Protein AF-A0A0S8BZV4-F1 (afdb_monomer_lite)

Secondary structure (DSSP, 8-state):
----------------------------------HHHHHHHIIIIIIS-TTTTSTT-TT--HHHHHHHHHHHHHHHHHH-HHHHHHHHHHHHHHTT--HHHHHHHHHTTTTT--TTHHHHHHHHHHHT--

Structure (mmCIF, N/CA/C/O backbone):
data_AF-A0A0S8BZV4-F1
#
_entry.id   AF-A0A0S8BZV4-F1
#
loop_
_atom_site.group_PDB
_atom_site.id
_atom_site.type_symbol
_atom_site.label_atom_id
_atom_site.label_alt_id
_atom_site.label_comp_id
_atom_site.label_asym_id
_atom_site.label_entity_id
_atom_site.label_seq_id
_atom_site.pdbx_PDB_ins_code
_atom_site.Cartn_x
_atom_site.Cartn_y
_atom_site.Cartn_z
_atom_site.occupancy
_atom_site.B_iso_or_equiv
_atom_site.auth_seq_id
_atom_site.auth_comp_id
_atom_site.auth_asym_id
_atom_site.auth_atom_id
_atom_site.pdbx_PDB_model_num
ATOM 1 N N . MET A 1 1 ? -2.298 46.739 -24.875 1.00 38.22 1 MET A N 1
ATOM 2 C CA . MET A 1 1 ? -1.662 47.584 -23.839 1.00 38.22 1 MET A CA 1
ATOM 3 C C . MET A 1 1 ? -1.488 46.748 -22.584 1.00 38.22 1 MET A C 1
ATOM 5 O O . MET A 1 1 ? -2.450 46.534 -21.862 1.00 38.22 1 MET A O 1
ATOM 9 N N . GLY A 1 2 ? -0.290 46.193 -22.389 1.00 43.25 2 GLY A N 1
ATOM 10 C CA . GLY A 1 2 ? 0.065 45.457 -21.177 1.00 43.25 2 GLY A CA 1
ATOM 11 C C . GLY A 1 2 ? 0.413 46.429 -20.054 1.00 43.25 2 GLY A C 1
ATOM 12 O O . GLY A 1 2 ? 1.126 47.404 -20.283 1.00 43.25 2 GLY A O 1
ATOM 13 N N . MET A 1 3 ? -0.096 46.176 -18.851 1.00 45.50 3 MET A N 1
ATOM 14 C CA . MET A 1 3 ? 0.187 46.992 -17.675 1.00 45.50 3 MET A CA 1
ATOM 15 C C . MET A 1 3 ? 0.946 46.141 -16.657 1.00 45.50 3 MET A C 1
ATOM 17 O O . MET A 1 3 ? 0.367 45.384 -15.888 1.00 45.50 3 MET A O 1
ATOM 21 N N . ARG A 1 4 ? 2.277 46.268 -16.680 1.00 46.56 4 ARG A N 1
ATOM 22 C CA . ARG A 1 4 ? 3.142 45.911 -15.553 1.00 46.56 4 ARG A CA 1
ATOM 23 C C . ARG A 1 4 ? 2.945 46.976 -14.471 1.00 46.56 4 ARG A C 1
ATOM 25 O O . ARG A 1 4 ? 3.145 48.155 -14.758 1.00 46.56 4 ARG A O 1
ATOM 32 N N . LYS A 1 5 ? 2.606 46.589 -13.240 1.00 47.25 5 LYS A N 1
ATOM 33 C CA . LYS A 1 5 ? 2.790 47.447 -12.060 1.00 47.25 5 LYS A CA 1
ATOM 34 C C . LYS A 1 5 ? 3.431 46.661 -10.924 1.00 47.25 5 LYS A C 1
ATOM 36 O O . LYS A 1 5 ? 3.004 45.569 -10.574 1.00 47.25 5 LYS A O 1
ATOM 41 N N . LEU A 1 6 ? 4.504 47.266 -10.433 1.00 45.78 6 LEU A N 1
ATOM 42 C CA . LEU A 1 6 ? 5.426 46.813 -9.411 1.00 45.78 6 LEU A CA 1
ATOM 43 C C . LEU A 1 6 ? 4.802 46.780 -8.008 1.00 45.78 6 LEU A C 1
ATOM 45 O O . LEU A 1 6 ? 4.040 47.673 -7.647 1.00 45.78 6 LEU A O 1
ATOM 49 N N . ILE A 1 7 ? 5.227 45.770 -7.243 1.00 53.78 7 ILE A N 1
ATOM 50 C CA . ILE A 1 7 ? 5.730 45.805 -5.857 1.00 53.78 7 ILE A CA 1
ATOM 51 C C . ILE A 1 7 ? 5.100 46.852 -4.922 1.00 53.78 7 ILE A C 1
ATOM 53 O O . ILE A 1 7 ? 5.382 48.047 -5.019 1.00 53.78 7 ILE A O 1
ATOM 57 N N . ARG A 1 8 ? 4.422 46.368 -3.874 1.00 45.69 8 ARG A N 1
ATOM 58 C CA . ARG A 1 8 ? 4.443 47.015 -2.556 1.00 45.69 8 ARG A CA 1
ATOM 59 C C . ARG A 1 8 ? 4.722 45.989 -1.464 1.00 45.69 8 ARG A C 1
ATOM 61 O O . ARG A 1 8 ? 3.914 45.111 -1.194 1.00 45.69 8 ARG A O 1
ATOM 68 N N . MET A 1 9 ? 5.899 46.158 -0.869 1.00 44.69 9 MET A N 1
ATOM 69 C CA . MET A 1 9 ? 6.295 45.641 0.431 1.00 44.69 9 MET A CA 1
ATOM 70 C C . MET A 1 9 ? 5.223 45.930 1.485 1.00 44.69 9 MET A C 1
ATOM 72 O O . MET A 1 9 ? 4.764 47.067 1.601 1.00 44.69 9 MET A O 1
ATOM 76 N N . VAL A 1 10 ? 4.930 44.932 2.314 1.00 46.19 10 VAL A N 1
ATOM 77 C CA . VAL A 1 10 ? 4.485 45.147 3.692 1.00 46.19 10 VAL A CA 1
ATOM 78 C C . VAL A 1 10 ? 5.456 44.372 4.574 1.00 46.19 10 VAL A C 1
ATOM 80 O O . VAL A 1 10 ? 5.265 43.202 4.880 1.00 46.19 10 VAL A O 1
ATOM 83 N N . ALA A 1 11 ? 6.566 45.027 4.896 1.00 51.19 11 ALA A N 1
ATOM 84 C CA . ALA A 1 11 ? 7.279 44.773 6.139 1.00 51.19 11 ALA A CA 1
ATOM 85 C C . ALA A 1 11 ? 6.589 45.592 7.237 1.00 51.19 11 ALA A C 1
ATOM 87 O O . ALA A 1 11 ? 6.065 46.655 6.898 1.00 51.19 11 ALA A O 1
ATOM 88 N N . LEU A 1 12 ? 6.661 45.111 8.492 1.00 39.88 12 LEU A N 1
ATOM 89 C CA . LEU A 1 12 ? 6.156 45.650 9.780 1.00 39.88 12 LEU A CA 1
ATOM 90 C C . LEU A 1 12 ? 5.171 44.626 10.392 1.00 39.88 12 LEU A C 1
ATOM 92 O O . LEU A 1 12 ? 4.181 44.298 9.759 1.00 39.88 12 LEU A O 1
ATOM 96 N N . VAL A 1 13 ? 5.336 44.048 11.585 1.00 44.00 13 VAL A N 1
ATOM 97 C CA . VAL A 1 13 ? 6.117 44.389 12.785 1.00 44.00 13 VAL A CA 1
ATOM 98 C C . VAL A 1 13 ? 6.265 43.101 13.610 1.00 44.00 13 VAL A C 1
ATOM 100 O O . VAL A 1 13 ? 5.272 42.416 13.836 1.00 44.00 13 VAL A O 1
ATOM 103 N N . ALA A 1 14 ? 7.462 42.799 14.111 1.00 48.19 14 ALA A N 1
ATOM 104 C CA . ALA A 1 14 ? 7.617 41.917 15.269 1.00 48.19 14 ALA A CA 1
ATOM 105 C C . ALA A 1 14 ? 7.481 42.746 16.556 1.00 48.19 14 ALA A C 1
ATOM 107 O O . ALA A 1 14 ? 8.033 43.849 16.619 1.00 48.19 14 ALA A O 1
ATOM 108 N N . PRO A 1 15 ? 6.840 42.207 17.604 1.00 49.66 15 PRO A N 1
ATOM 109 C CA . PRO A 1 15 ? 7.459 42.333 18.916 1.00 49.66 15 PRO A CA 1
ATOM 110 C C . PRO A 1 15 ? 7.483 41.015 19.703 1.00 49.66 15 PRO A C 1
ATOM 112 O O . PRO A 1 15 ? 6.538 40.233 19.734 1.00 4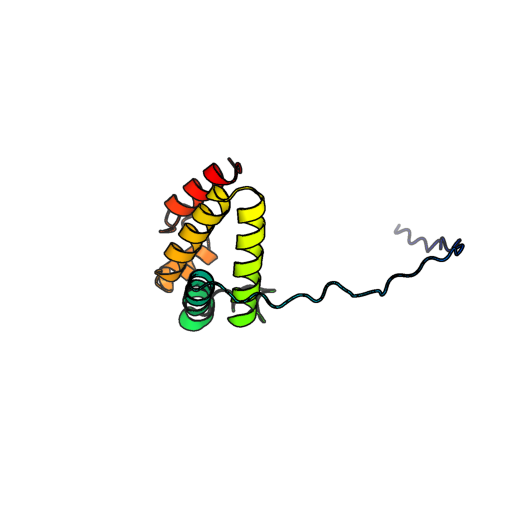9.66 15 PRO A O 1
ATOM 115 N N . MET A 1 16 ? 8.635 40.832 20.337 1.00 58.72 16 MET A N 1
ATOM 116 C CA . MET A 1 16 ? 9.061 39.800 21.281 1.00 58.72 16 MET A CA 1
ATOM 117 C C . MET A 1 16 ? 8.106 39.651 22.477 1.00 58.72 16 MET A C 1
ATOM 119 O O . MET A 1 16 ? 7.704 40.693 22.977 1.00 58.72 16 MET A O 1
ATOM 123 N N . VAL A 1 17 ? 7.896 38.429 23.009 1.00 46.19 17 VAL A N 1
ATOM 124 C CA . VAL A 1 17 ? 8.092 38.069 24.444 1.00 46.19 17 VAL A CA 1
ATOM 125 C C . VAL A 1 17 ? 8.238 36.536 24.628 1.00 46.19 17 VAL A C 1
ATOM 127 O O . VAL A 1 17 ? 7.299 35.779 24.426 1.00 46.19 17 VAL A O 1
ATOM 130 N N . VAL A 1 18 ? 9.446 36.122 25.027 1.00 55.53 18 VAL A N 1
ATOM 131 C CA . VAL A 1 18 ? 9.849 35.103 26.028 1.00 55.53 18 VAL A CA 1
ATOM 132 C C . VAL A 1 18 ? 8.819 34.051 26.505 1.00 55.53 18 VAL A C 1
ATOM 134 O O . VAL A 1 18 ? 7.964 34.369 27.322 1.00 55.53 18 VAL A O 1
ATOM 137 N N . TRP A 1 19 ? 9.059 32.769 26.187 1.00 40.81 19 TRP A N 1
ATOM 138 C CA . TRP A 1 19 ? 9.152 31.673 27.173 1.00 40.81 19 TRP A CA 1
ATOM 139 C C . TRP A 1 19 ? 9.800 30.435 26.538 1.00 40.81 19 TRP A C 1
ATOM 141 O O . TRP A 1 19 ? 9.555 30.124 25.378 1.00 40.81 19 TRP A O 1
ATOM 151 N N . GLY A 1 20 ? 10.693 29.780 27.278 1.00 49.66 20 GLY A N 1
ATOM 152 C CA . GLY A 1 20 ? 11.448 28.636 26.786 1.00 49.66 20 GLY A CA 1
ATOM 153 C C . GLY A 1 20 ? 10.601 27.378 26.616 1.00 49.66 20 GLY A C 1
ATOM 154 O O . GLY A 1 20 ? 9.721 27.103 27.421 1.00 49.66 20 GLY A O 1
ATOM 155 N N . CYS A 1 21 ? 10.942 26.604 25.598 1.00 47.69 21 CYS A N 1
ATOM 156 C CA . CYS A 1 21 ? 11.134 25.155 25.599 1.00 47.69 21 CYS A CA 1
ATOM 157 C C . CYS A 1 21 ? 11.938 24.860 24.329 1.00 47.69 21 CYS A C 1
ATOM 159 O O . CYS A 1 21 ? 11.785 25.570 23.339 1.00 47.69 21 CYS A O 1
ATOM 161 N N . GLY A 1 22 ? 12.868 23.907 24.397 1.00 44.66 22 GLY A N 1
ATOM 162 C CA . GLY A 1 22 ? 13.730 23.563 23.272 1.00 44.66 22 GLY A CA 1
ATOM 163 C C . GLY A 1 22 ? 12.905 23.320 22.016 1.00 44.66 22 GLY A C 1
ATOM 164 O O . GLY A 1 22 ? 11.928 22.575 22.056 1.00 44.66 22 GLY A O 1
ATOM 165 N N . ASP A 1 23 ? 13.306 23.962 20.922 1.00 42.75 23 ASP A N 1
ATOM 166 C CA . ASP A 1 23 ? 12.821 23.664 19.580 1.00 42.75 23 ASP A CA 1
ATOM 167 C C . ASP A 1 23 ? 13.447 22.322 19.170 1.00 42.75 23 ASP A C 1
ATOM 169 O O . ASP A 1 23 ? 14.384 22.228 18.381 1.00 42.75 23 ASP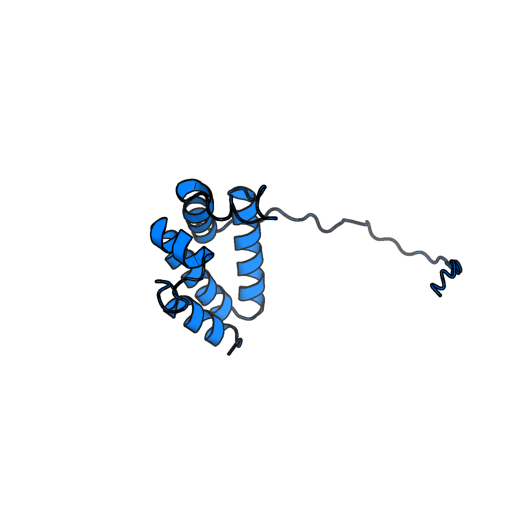 A O 1
ATOM 173 N N . SER A 1 24 ? 12.993 21.259 19.833 1.00 49.09 24 SER A N 1
ATOM 174 C CA . SER A 1 24 ? 12.995 19.946 19.229 1.00 49.09 24 SER A CA 1
ATOM 175 C C . SER A 1 24 ? 12.011 20.073 18.078 1.00 49.09 24 SER A C 1
ATOM 177 O O . SER A 1 24 ? 10.800 19.953 18.278 1.00 49.09 24 SER A O 1
ATOM 179 N N . ALA A 1 25 ? 12.529 20.323 16.871 1.00 52.62 25 ALA A N 1
ATOM 180 C CA . ALA A 1 25 ? 11.887 19.785 15.681 1.00 52.62 25 ALA A CA 1
ATOM 181 C C . ALA A 1 25 ? 11.438 18.368 16.066 1.00 52.62 25 ALA A C 1
ATOM 183 O O . ALA A 1 25 ? 12.266 17.658 16.654 1.00 52.62 25 ALA A O 1
ATOM 184 N N . PRO A 1 26 ? 10.159 17.984 15.886 1.00 46.97 26 PRO A N 1
ATOM 185 C CA . PRO A 1 26 ? 9.771 16.618 16.176 1.00 46.97 26 PRO A CA 1
ATOM 186 C C . PRO A 1 26 ? 10.754 15.763 15.392 1.00 46.97 26 PRO A C 1
ATOM 188 O O . PRO A 1 26 ? 10.815 15.878 14.169 1.00 46.97 26 PRO A O 1
ATOM 191 N N . GLU A 1 27 ? 11.614 15.029 16.103 1.00 46.25 27 GLU A N 1
ATOM 192 C CA . GLU A 1 27 ? 12.442 14.019 15.475 1.00 46.25 27 GLU A CA 1
ATOM 193 C C . GLU A 1 27 ? 11.439 13.201 14.673 1.00 46.25 27 GLU A C 1
ATOM 195 O O . GLU A 1 27 ? 10.511 12.627 15.258 1.00 46.25 27 GLU A O 1
ATOM 200 N N . GLU A 1 28 ? 11.536 13.254 13.340 1.00 50.66 28 GLU A N 1
ATOM 201 C CA . GLU A 1 28 ? 10.853 12.295 12.492 1.00 50.66 28 GLU A CA 1
ATOM 202 C C . GLU A 1 28 ? 11.461 10.963 12.889 1.00 50.66 28 GLU A C 1
ATOM 204 O O . GLU A 1 28 ? 12.523 10.552 12.429 1.00 50.66 28 GLU A O 1
ATOM 209 N N . THR A 1 29 ? 10.845 10.369 13.899 1.00 60.56 29 THR A N 1
ATOM 210 C CA . THR A 1 29 ? 11.243 9.101 14.454 1.00 60.56 29 THR A CA 1
ATOM 211 C C . THR A 1 29 ? 10.967 8.138 13.327 1.00 60.56 29 THR A C 1
ATOM 213 O O . THR A 1 29 ? 9.806 7.893 13.000 1.00 60.56 29 THR A O 1
ATOM 216 N N . LEU A 1 30 ? 12.042 7.686 12.676 1.00 73.38 30 LEU A N 1
ATOM 217 C CA . LEU A 1 30 ? 11.970 6.650 11.661 1.00 73.38 30 LEU A CA 1
ATOM 218 C C . LEU A 1 30 ? 11.182 5.500 12.276 1.00 73.38 30 LEU A C 1
ATOM 220 O O . LEU A 1 30 ? 11.570 4.946 13.309 1.00 73.38 30 LEU A O 1
ATOM 224 N N . LEU A 1 31 ? 10.018 5.230 11.698 1.00 83.50 31 LEU A N 1
ATOM 225 C CA . LEU A 1 31 ? 9.117 4.224 12.220 1.00 83.50 31 LEU A CA 1
ATOM 226 C C . LEU A 1 31 ? 9.657 2.872 11.783 1.00 83.50 31 LEU A C 1
ATOM 228 O O . LEU A 1 31 ? 10.042 2.708 10.626 1.00 83.50 31 LEU A O 1
ATOM 232 N N . GLU A 1 32 ? 9.695 1.906 12.695 1.00 90.12 32 GLU A N 1
ATOM 233 C CA . GLU A 1 32 ? 9.986 0.531 12.305 1.00 90.12 32 GLU A CA 1
ATOM 234 C C . GLU A 1 32 ? 8.814 0.027 11.447 1.00 90.12 32 GLU A C 1
ATOM 236 O O . GLU A 1 32 ? 7.683 -0.014 11.945 1.00 90.12 32 GLU A O 1
ATOM 241 N N . PRO A 1 33 ? 9.039 -0.278 10.155 1.00 90.88 33 PRO A N 1
ATOM 242 C CA . PRO A 1 33 ? 7.955 -0.631 9.257 1.00 90.88 33 PRO A CA 1
ATOM 243 C C . PRO A 1 33 ? 7.424 -2.018 9.599 1.00 90.88 33 PRO A C 1
ATOM 245 O O . PRO A 1 33 ? 8.181 -2.960 9.847 1.00 90.88 33 PRO A O 1
ATOM 248 N N . ARG A 1 34 ? 6.099 -2.162 9.580 1.00 92.56 34 ARG A N 1
ATOM 249 C CA . ARG A 1 34 ? 5.467 -3.471 9.772 1.00 92.56 34 ARG A CA 1
ATOM 250 C C . ARG A 1 34 ? 5.784 -4.420 8.608 1.00 92.56 34 ARG A C 1
ATOM 252 O O . ARG A 1 34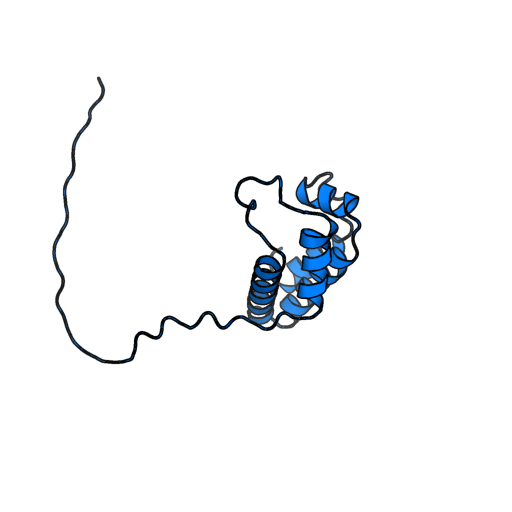 ? 5.999 -3.949 7.488 1.00 92.56 34 ARG A O 1
ATOM 259 N N . PRO A 1 35 ? 5.743 -5.753 8.823 1.00 96.25 35 PRO A N 1
ATOM 260 C CA . PRO A 1 35 ? 6.019 -6.738 7.774 1.00 96.25 35 PRO A CA 1
ATOM 261 C C . PRO A 1 35 ? 5.208 -6.518 6.494 1.00 96.25 35 PRO A C 1
ATOM 263 O O . PRO A 1 35 ? 5.748 -6.668 5.405 1.00 96.25 35 PRO A O 1
ATOM 266 N N . THR A 1 36 ? 3.950 -6.088 6.621 1.00 95.75 36 THR A N 1
ATOM 267 C CA . THR A 1 36 ? 3.088 -5.761 5.480 1.00 95.75 36 THR A CA 1
ATOM 268 C C . THR A 1 36 ? 3.658 -4.626 4.624 1.00 95.75 36 THR A C 1
ATOM 270 O O . THR A 1 36 ? 3.656 -4.730 3.404 1.00 95.75 36 THR A O 1
ATOM 273 N N . CYS A 1 37 ? 4.206 -3.569 5.237 1.00 96.19 37 CYS A N 1
ATOM 274 C CA . CYS A 1 37 ? 4.843 -2.472 4.503 1.00 96.19 37 CYS A CA 1
ATOM 275 C C . CYS A 1 37 ? 6.157 -2.889 3.849 1.00 96.19 37 CYS A C 1
ATOM 277 O O . CYS A 1 37 ? 6.453 -2.446 2.744 1.00 96.19 37 CYS A O 1
ATOM 279 N N . ILE A 1 38 ? 6.933 -3.742 4.521 1.00 97.31 38 ILE A N 1
ATOM 280 C CA . ILE A 1 38 ? 8.161 -4.300 3.951 1.00 97.31 38 ILE A CA 1
ATOM 281 C C . ILE A 1 38 ? 7.818 -5.117 2.703 1.00 97.31 38 ILE A C 1
ATOM 283 O O . ILE A 1 38 ? 8.380 -4.855 1.648 1.00 97.31 38 ILE A O 1
ATOM 287 N N . ALA A 1 39 ? 6.863 -6.047 2.803 1.00 96.88 39 ALA A N 1
ATOM 288 C CA . ALA A 1 39 ? 6.449 -6.897 1.689 1.00 96.88 39 ALA A CA 1
ATOM 289 C C . ALA A 1 39 ? 5.855 -6.086 0.528 1.00 96.88 39 ALA A C 1
ATOM 291 O O . ALA A 1 39 ? 6.248 -6.278 -0.618 1.00 96.88 39 ALA A O 1
ATOM 292 N N . TYR A 1 40 ? 4.959 -5.140 0.826 1.00 96.94 40 TYR A N 1
ATOM 293 C CA . TYR A 1 40 ? 4.370 -4.253 -0.176 1.00 96.94 40 TYR A CA 1
ATOM 294 C C . TYR A 1 40 ? 5.437 -3.463 -0.942 1.00 96.94 40 TYR A C 1
ATOM 296 O O . TYR A 1 40 ? 5.430 -3.462 -2.168 1.00 96.94 40 TYR A O 1
ATOM 304 N N . CYS A 1 41 ? 6.371 -2.819 -0.239 1.00 96.56 41 CYS A N 1
ATOM 305 C CA . CYS A 1 41 ? 7.388 -1.992 -0.885 1.00 96.56 41 CYS A CA 1
ATOM 306 C C . CYS A 1 41 ? 8.458 -2.814 -1.605 1.00 96.56 41 CYS A C 1
ATOM 308 O O . CYS A 1 41 ? 8.895 -2.398 -2.673 1.00 96.56 41 CYS A O 1
ATOM 310 N N . ALA A 1 42 ? 8.841 -3.972 -1.060 1.00 97.19 42 ALA A N 1
ATOM 311 C CA . ALA A 1 42 ? 9.751 -4.890 -1.736 1.00 97.19 42 ALA A CA 1
ATOM 312 C C . ALA A 1 42 ? 9.158 -5.363 -3.069 1.00 97.19 42 ALA A C 1
ATOM 314 O O . ALA A 1 42 ? 9.850 -5.320 -4.076 1.00 97.19 42 ALA A O 1
ATOM 315 N N . ASN A 1 43 ? 7.869 -5.723 -3.103 1.00 96.56 43 ASN A N 1
ATOM 316 C CA . ASN A 1 43 ? 7.208 -6.121 -4.345 1.00 96.56 43 ASN A CA 1
ATOM 317 C C . ASN A 1 43 ? 7.056 -4.936 -5.313 1.00 96.56 43 ASN A C 1
ATOM 319 O O . ASN A 1 43 ? 7.577 -4.944 -6.421 1.00 96.56 43 ASN A O 1
ATOM 323 N N . VAL A 1 44 ? 6.365 -3.879 -4.876 1.00 94.12 44 VAL A N 1
ATOM 324 C CA . VAL A 1 44 ? 5.943 -2.785 -5.761 1.00 94.12 44 VAL A CA 1
ATOM 325 C C . VAL A 1 44 ? 7.135 -1.959 -6.241 1.00 94.12 44 VAL A C 1
ATOM 327 O O . VAL A 1 44 ? 7.268 -1.741 -7.437 1.00 94.12 44 VAL A O 1
ATOM 330 N N . ILE A 1 45 ? 8.012 -1.518 -5.336 1.00 94.19 45 ILE A N 1
ATOM 331 C CA . ILE A 1 45 ? 9.166 -0.681 -5.701 1.00 94.19 45 ILE A CA 1
ATOM 332 C C . ILE A 1 45 ? 10.380 -1.529 -6.077 1.00 94.19 45 ILE A C 1
ATOM 334 O O . ILE A 1 45 ? 11.066 -1.188 -7.028 1.00 94.19 45 ILE A O 1
ATOM 338 N N . GLY A 1 46 ? 10.661 -2.603 -5.333 1.00 93.31 46 GLY A N 1
ATOM 339 C CA . GLY A 1 46 ? 11.878 -3.397 -5.524 1.00 93.31 46 GLY A CA 1
ATOM 340 C C . GLY A 1 46 ? 11.809 -4.390 -6.687 1.00 93.31 46 GLY A C 1
ATOM 341 O O . GLY A 1 46 ? 12.730 -4.448 -7.495 1.00 93.31 46 GLY A O 1
ATOM 342 N N . GLU A 1 47 ? 10.748 -5.198 -6.768 1.00 94.75 47 GLU A N 1
ATOM 343 C CA . GLU A 1 47 ? 10.614 -6.235 -7.803 1.00 94.75 47 GLU A CA 1
ATOM 344 C C . GLU A 1 47 ? 9.999 -5.698 -9.095 1.00 94.75 47 GLU A C 1
ATOM 346 O O . GLU A 1 47 ? 10.448 -6.062 -10.183 1.00 94.75 47 GLU A O 1
ATOM 351 N N . CYS A 1 48 ? 8.988 -4.838 -8.980 1.00 93.88 48 CYS A N 1
ATOM 352 C CA . CYS A 1 48 ? 8.238 -4.333 -10.126 1.00 93.88 48 CYS A CA 1
ATOM 353 C C . CYS A 1 48 ? 8.680 -2.954 -10.616 1.00 93.88 48 CYS A C 1
ATOM 355 O O . CYS A 1 48 ? 8.112 -2.475 -11.593 1.00 93.88 48 CYS A O 1
ATOM 357 N N . ASP A 1 49 ? 9.662 -2.316 -9.966 1.00 92.06 49 ASP A N 1
ATOM 358 C CA . ASP A 1 49 ? 10.160 -0.981 -10.332 1.00 92.06 49 ASP A CA 1
ATOM 359 C C . ASP A 1 49 ? 9.016 0.039 -10.550 1.00 92.06 49 ASP A C 1
ATOM 361 O O . ASP A 1 49 ? 9.067 0.925 -11.411 1.00 92.06 49 ASP A O 1
ATOM 365 N N . ALA A 1 50 ? 7.940 -0.090 -9.768 1.00 87.44 50 ALA A N 1
ATOM 366 C CA . ALA A 1 50 ? 6.761 0.743 -9.911 1.00 87.44 50 ALA A CA 1
ATOM 367 C C . ALA A 1 50 ? 7.106 2.221 -9.719 1.00 87.44 50 ALA A C 1
ATOM 369 O O . ALA A 1 50 ? 7.920 2.598 -8.876 1.00 87.44 50 ALA A O 1
ATOM 370 N N . PHE A 1 51 ? 6.399 3.078 -10.453 1.00 82.00 51 PHE A N 1
ATOM 371 C CA . PHE A 1 51 ? 6.513 4.538 -10.388 1.00 82.00 51 PHE A CA 1
ATOM 372 C C . PHE A 1 51 ? 7.844 5.134 -10.876 1.00 82.00 51 PHE A C 1
ATOM 374 O O . PHE A 1 51 ? 7.937 6.359 -10.933 1.00 82.00 51 PHE A O 1
ATOM 381 N N . MET A 1 52 ? 8.818 4.328 -11.320 1.00 82.81 52 MET A N 1
ATOM 382 C CA . MET A 1 52 ? 10.091 4.834 -11.863 1.00 82.81 52 MET A CA 1
ATOM 383 C C . MET A 1 52 ? 9.900 5.733 -13.095 1.00 82.81 52 MET A C 1
ATOM 385 O O . MET A 1 52 ? 10.628 6.707 -13.278 1.00 82.81 52 MET A O 1
ATOM 389 N N . ASP A 1 53 ? 8.877 5.453 -13.906 1.00 81.25 53 ASP A N 1
ATOM 390 C CA . ASP A 1 53 ? 8.532 6.242 -15.096 1.00 81.25 53 ASP A CA 1
ATOM 391 C C . ASP A 1 53 ? 7.507 7.360 -14.819 1.00 81.25 53 ASP A C 1
ATOM 393 O O . ASP A 1 53 ? 7.104 8.086 -15.735 1.00 81.25 53 ASP A O 1
ATOM 397 N N . VAL A 1 54 ? 7.055 7.521 -13.568 1.00 80.19 54 VAL A N 1
ATOM 398 C CA . VAL A 1 54 ? 6.066 8.540 -13.194 1.00 80.19 54 VAL A CA 1
ATOM 399 C C . VAL A 1 54 ? 6.794 9.833 -12.803 1.00 80.19 54 VAL A C 1
ATOM 401 O O . VAL A 1 54 ? 7.517 9.853 -11.806 1.00 80.19 54 VAL A O 1
ATOM 404 N N . PRO A 1 55 ? 6.591 10.955 -13.529 1.00 80.62 55 PRO A N 1
ATOM 405 C CA . PRO A 1 55 ? 7.266 12.212 -13.215 1.00 80.62 55 PRO A CA 1
ATOM 406 C C . PRO A 1 55 ? 7.002 12.664 -11.772 1.00 80.62 55 PRO A C 1
ATOM 408 O O . PRO A 1 55 ? 5.843 12.803 -11.370 1.00 80.62 55 PRO A O 1
ATOM 411 N N . GLY A 1 56 ? 8.065 12.937 -11.009 1.00 79.69 56 GLY A N 1
ATOM 412 C CA . GLY A 1 56 ? 7.982 13.308 -9.594 1.00 79.69 56 GLY A CA 1
ATOM 413 C C . GLY A 1 56 ? 8.080 12.143 -8.603 1.00 79.69 56 GLY A C 1
ATOM 414 O O . GLY A 1 56 ? 8.002 12.395 -7.401 1.00 79.69 56 GLY A O 1
ATOM 415 N N . PHE A 1 57 ? 8.268 10.907 -9.078 1.00 79.31 57 PHE A N 1
ATOM 416 C CA . PHE A 1 57 ? 8.509 9.711 -8.255 1.00 79.31 57 PHE A CA 1
ATOM 417 C C . PHE A 1 57 ? 9.884 9.067 -8.519 1.00 79.31 57 PHE A C 1
ATOM 419 O O . PHE A 1 57 ? 10.163 7.986 -8.013 1.00 79.31 57 PHE A O 1
ATOM 426 N N . GLU A 1 58 ? 10.766 9.762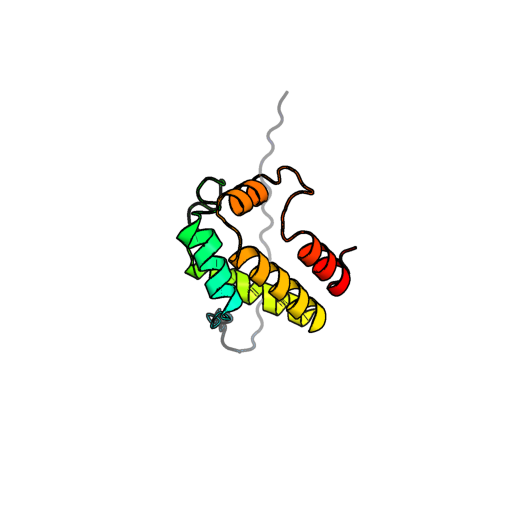 -9.246 1.00 79.31 58 GLU A N 1
ATOM 427 C CA . GLU A 1 58 ? 12.070 9.262 -9.718 1.00 79.31 58 GLU A CA 1
ATOM 428 C C . GLU A 1 58 ? 13.036 8.840 -8.592 1.00 79.31 58 GLU A C 1
ATOM 430 O O . GLU A 1 58 ? 13.951 8.058 -8.828 1.00 79.31 58 GLU A O 1
ATOM 435 N N . ASP A 1 59 ? 12.829 9.345 -7.373 1.00 79.31 59 ASP A N 1
ATOM 436 C CA . ASP A 1 59 ? 13.692 9.103 -6.209 1.00 79.31 59 ASP A CA 1
ATOM 437 C C . ASP A 1 59 ? 13.020 8.228 -5.129 1.00 79.31 59 ASP A C 1
ATOM 439 O O . ASP A 1 59 ? 13.479 8.185 -3.984 1.00 79.31 59 ASP A O 1
ATOM 443 N N . VAL A 1 60 ? 11.902 7.558 -5.435 1.00 85.31 60 VAL A N 1
ATOM 444 C CA . VAL A 1 60 ? 11.222 6.703 -4.449 1.00 85.31 60 VAL A CA 1
ATOM 445 C C . VAL A 1 60 ? 11.920 5.350 -4.348 1.00 85.31 60 VAL A C 1
ATOM 447 O O . VAL A 1 60 ? 11.692 4.459 -5.154 1.00 85.31 60 VAL A O 1
ATOM 450 N N . ASP A 1 61 ? 12.740 5.180 -3.314 1.00 91.06 61 ASP A N 1
ATOM 451 C CA . ASP A 1 61 ? 13.323 3.883 -2.959 1.00 91.06 61 ASP A CA 1
ATOM 452 C C . ASP A 1 61 ? 12.431 3.060 -2.007 1.00 91.06 61 ASP A C 1
ATOM 454 O O . ASP A 1 61 ? 11.454 3.547 -1.421 1.00 91.06 61 ASP A O 1
ATOM 458 N N . GLU A 1 62 ? 12.776 1.780 -1.826 1.00 93.06 62 GLU A N 1
ATOM 459 C CA . GLU A 1 62 ? 12.041 0.866 -0.944 1.00 93.06 62 GLU A CA 1
ATOM 460 C C . GLU A 1 62 ? 11.938 1.392 0.496 1.00 93.06 62 GLU A C 1
ATOM 462 O O . GLU A 1 62 ? 10.902 1.233 1.141 1.00 93.06 62 GLU A O 1
ATOM 467 N N . ALA A 1 63 ? 12.984 2.044 1.015 1.00 92.50 63 ALA A N 1
ATOM 468 C CA . ALA A 1 63 ? 12.999 2.545 2.388 1.00 92.50 63 ALA A CA 1
ATOM 469 C C . ALA A 1 63 ? 12.032 3.728 2.565 1.00 92.50 63 ALA A C 1
ATOM 471 O O . ALA A 1 63 ? 11.276 3.790 3.540 1.00 92.50 63 ALA A O 1
ATOM 472 N N . SER A 1 64 ? 12.011 4.637 1.595 1.00 91.75 64 SER A N 1
ATOM 473 C CA . SER A 1 64 ? 11.098 5.778 1.517 1.00 91.75 64 SER A CA 1
ATOM 474 C C . SER A 1 64 ? 9.652 5.314 1.359 1.00 91.75 64 SER A C 1
ATOM 476 O O . SER A 1 64 ? 8.748 5.843 2.020 1.00 91.75 64 SER A O 1
ATOM 478 N N . CYS A 1 65 ? 9.434 4.264 0.563 1.00 94.31 65 CYS A N 1
ATOM 479 C CA . CYS A 1 65 ? 8.146 3.590 0.471 1.00 94.31 65 CYS A CA 1
ATOM 480 C C . CYS A 1 65 ? 7.721 3.011 1.828 1.00 94.31 65 CYS A C 1
ATOM 482 O O . CYS A 1 65 ? 6.605 3.275 2.279 1.00 94.31 65 CYS A O 1
ATOM 484 N N . GLN A 1 66 ? 8.605 2.288 2.525 1.00 95.44 66 GLN A N 1
ATOM 485 C CA . GLN A 1 66 ? 8.294 1.653 3.810 1.00 95.44 66 GLN A CA 1
ATOM 486 C C . GLN A 1 66 ? 7.900 2.686 4.874 1.00 95.44 66 GLN A C 1
ATOM 488 O O . GLN A 1 66 ? 6.899 2.503 5.570 1.00 95.44 66 GLN A O 1
ATOM 493 N N . GLN A 1 67 ? 8.635 3.800 4.966 1.00 94.38 67 GLN A N 1
ATOM 494 C CA . GLN A 1 67 ? 8.306 4.894 5.888 1.00 94.38 67 GLN A CA 1
ATOM 495 C C . GLN A 1 67 ? 6.958 5.544 5.555 1.00 94.38 67 GLN A C 1
ATOM 497 O O . GLN A 1 67 ? 6.174 5.855 6.455 1.00 94.38 67 GLN A O 1
ATOM 502 N N . THR A 1 68 ? 6.667 5.737 4.267 1.00 92.06 68 THR A N 1
ATOM 503 C CA . THR A 1 68 ? 5.395 6.314 3.815 1.00 92.06 68 THR A CA 1
ATOM 504 C C . THR A 1 68 ? 4.227 5.369 4.090 1.00 92.06 68 THR A C 1
ATOM 506 O O . THR A 1 68 ? 3.203 5.800 4.620 1.00 92.06 68 THR A O 1
ATOM 509 N N . CYS A 1 69 ? 4.391 4.075 3.809 1.00 95.50 69 CYS A N 1
ATOM 510 C CA . CYS A 1 69 ? 3.409 3.038 4.114 1.00 95.50 69 CYS A CA 1
ATOM 511 C C . CYS A 1 69 ? 3.082 2.995 5.613 1.00 95.50 69 CYS A C 1
ATOM 513 O O . CYS A 1 69 ? 1.913 3.057 5.999 1.00 95.50 69 CYS A O 1
ATOM 515 N N . GLU A 1 70 ? 4.106 2.968 6.469 1.00 96.00 70 GLU A N 1
ATOM 516 C CA . GLU A 1 70 ? 3.923 2.901 7.920 1.00 96.00 70 GLU A CA 1
ATOM 517 C C . GLU A 1 70 ? 3.249 4.170 8.465 1.00 96.00 70 GLU A C 1
ATOM 519 O O . GLU A 1 70 ? 2.340 4.098 9.298 1.00 96.00 70 GLU A O 1
ATOM 524 N N . ARG A 1 71 ? 3.624 5.346 7.945 1.00 94.12 71 ARG A N 1
ATOM 525 C CA . ARG A 1 71 ? 2.970 6.615 8.286 1.00 94.12 71 ARG A CA 1
ATOM 526 C C . ARG A 1 71 ? 1.496 6.609 7.893 1.00 94.12 71 ARG A C 1
ATOM 528 O O . ARG A 1 71 ? 0.657 6.966 8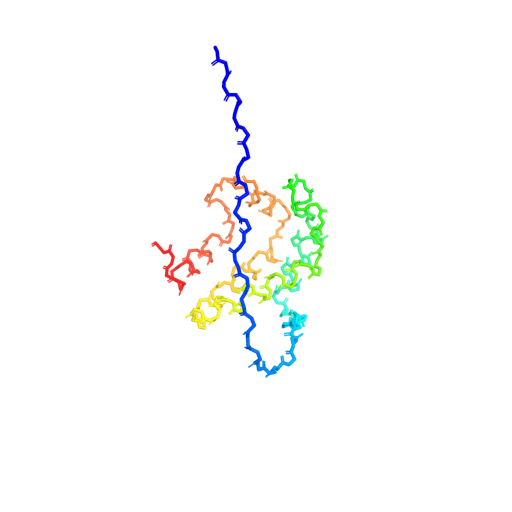.719 1.00 94.12 71 ARG A O 1
ATOM 535 N N . ASN A 1 72 ? 1.183 6.186 6.669 1.00 92.44 72 ASN A N 1
ATOM 536 C CA . ASN A 1 72 ? -0.191 6.106 6.185 1.00 92.44 72 ASN A CA 1
ATOM 537 C C . ASN A 1 72 ? -1.011 5.172 7.071 1.00 92.44 72 ASN A C 1
ATOM 539 O O . ASN A 1 72 ? -2.050 5.574 7.578 1.00 92.44 72 ASN A O 1
ATOM 543 N N . LEU A 1 73 ? -0.504 3.979 7.378 1.00 94.69 73 LEU A N 1
ATOM 544 C CA . LEU A 1 73 ? -1.216 3.040 8.240 1.00 94.69 73 LEU A CA 1
ATOM 545 C C . LEU A 1 73 ? -1.522 3.604 9.626 1.00 94.69 73 LEU A C 1
ATOM 547 O O . LEU A 1 73 ? -2.623 3.401 10.132 1.00 94.69 73 LEU A O 1
ATOM 551 N N . ARG A 1 74 ? -0.604 4.363 10.228 1.00 94.31 74 ARG A N 1
ATOM 552 C CA . ARG A 1 74 ? -0.873 5.029 11.510 1.00 94.31 74 ARG A CA 1
ATOM 553 C C . ARG A 1 74 ? -1.938 6.111 11.407 1.00 94.31 74 ARG A C 1
ATOM 555 O O . ARG A 1 74 ? -2.747 6.241 12.323 1.00 94.31 74 ARG A O 1
ATOM 562 N N . VAL A 1 75 ? -1.945 6.880 10.318 1.00 94.44 75 VAL A N 1
ATOM 563 C CA . VAL A 1 75 ? -2.994 7.878 10.060 1.00 94.44 75 VAL A CA 1
ATOM 564 C C . VAL A 1 75 ? -4.359 7.195 9.962 1.00 94.44 75 VAL A C 1
ATOM 566 O O . VAL A 1 75 ? -5.309 7.636 10.603 1.00 94.44 75 VAL A O 1
ATOM 569 N N . GLU A 1 76 ? -4.445 6.081 9.241 1.00 94.19 76 GLU A N 1
ATOM 570 C CA . GLU A 1 76 ? -5.685 5.315 9.071 1.00 94.19 76 GLU A CA 1
ATOM 571 C C . GLU A 1 76 ? -6.137 4.655 10.386 1.00 94.19 76 GLU A C 1
ATOM 573 O O . GLU A 1 76 ? -7.303 4.748 10.771 1.00 94.19 76 GLU A O 1
ATOM 578 N N . GLN A 1 77 ? -5.205 4.084 11.153 1.00 94.12 77 GLN A N 1
ATOM 579 C CA . GLN A 1 77 ? -5.475 3.549 12.494 1.00 94.12 77 GLN A CA 1
ATOM 580 C C . GLN A 1 77 ? -5.968 4.623 13.472 1.00 94.12 77 GLN A C 1
ATOM 582 O O . GLN A 1 77 ? -6.772 4.328 14.359 1.00 94.12 77 GLN A O 1
ATOM 587 N N . ALA A 1 78 ? -5.507 5.869 13.319 1.00 94.94 78 ALA A N 1
ATOM 588 C CA . ALA A 1 78 ? -5.964 6.988 14.136 1.00 94.94 78 ALA A CA 1
ATOM 589 C C . ALA A 1 78 ? -7.410 7.407 13.819 1.00 94.94 78 ALA A C 1
ATOM 591 O O . ALA A 1 78 ? -8.079 7.944 14.703 1.00 94.94 78 ALA A O 1
ATOM 592 N N . ILE A 1 79 ? -7.911 7.142 12.602 1.00 94.69 79 ILE A N 1
ATOM 593 C CA . ILE A 1 79 ? -9.338 7.286 12.270 1.00 94.69 79 ILE A CA 1
ATOM 594 C C . ILE A 1 79 ? -10.134 6.225 13.031 1.00 94.69 79 ILE A C 1
ATOM 596 O O . ILE A 1 79 ? -11.058 6.543 13.781 1.00 94.69 79 ILE A O 1
ATOM 600 N N . SER A 1 80 ? -9.770 4.956 12.848 1.00 96.44 80 SER A N 1
ATOM 601 C CA . SER A 1 80 ? -10.238 3.848 13.678 1.00 96.44 80 SER A CA 1
ATOM 602 C C . SER A 1 80 ? -9.341 2.620 13.494 1.00 96.44 80 SER A C 1
ATOM 604 O O . SER A 1 80 ? -8.782 2.438 12.409 1.00 96.44 80 SER A O 1
ATOM 606 N N . PRO A 1 81 ? -9.263 1.711 14.487 1.00 95.31 81 PRO A N 1
ATOM 607 C CA . PRO A 1 81 ? -8.545 0.447 14.317 1.00 95.31 81 PRO A CA 1
ATOM 608 C C . PRO A 1 81 ? -9.018 -0.340 13.086 1.00 95.31 81 PRO A C 1
ATOM 610 O O . PRO A 1 81 ? -8.200 -0.808 12.306 1.00 95.31 81 PRO A O 1
ATOM 613 N N . ALA A 1 82 ? -10.335 -0.383 12.848 1.00 96.31 82 ALA A N 1
ATOM 614 C CA . ALA A 1 82 ? -10.918 -1.082 11.704 1.00 96.31 82 ALA A CA 1
ATOM 615 C C . ALA A 1 82 ? -10.509 -0.477 10.347 1.00 96.31 82 ALA A C 1
ATOM 617 O O . ALA A 1 82 ? -10.318 -1.214 9.386 1.00 96.31 82 ALA A O 1
ATOM 618 N N . CYS A 1 83 ? -10.365 0.849 10.263 1.00 96.50 83 CYS A N 1
ATOM 619 C CA . CYS A 1 83 ? -9.869 1.522 9.062 1.00 96.50 83 CYS A CA 1
ATOM 620 C C . CYS A 1 83 ? -8.399 1.159 8.797 1.00 96.50 83 CYS A C 1
ATOM 622 O O . CYS A 1 83 ? -8.046 0.784 7.681 1.00 96.50 83 CYS A O 1
ATOM 624 N N . GLY A 1 84 ? -7.565 1.164 9.841 1.00 95.19 84 GLY A N 1
ATOM 625 C CA . GLY A 1 84 ? -6.181 0.701 9.762 1.00 95.19 84 GLY A CA 1
ATOM 626 C C . GLY A 1 84 ? -6.035 -0.745 9.281 1.00 95.19 84 GLY A C 1
ATOM 627 O O . GLY A 1 84 ? -5.253 -1.004 8.369 1.00 95.19 84 GLY A O 1
ATOM 628 N N . ASP A 1 85 ? -6.814 -1.666 9.853 1.00 96.62 85 ASP A N 1
ATOM 629 C CA . ASP A 1 85 ? -6.813 -3.088 9.476 1.00 96.62 85 ASP A CA 1
ATOM 630 C C . ASP A 1 85 ? -7.286 -3.293 8.022 1.00 96.62 85 ASP A C 1
ATOM 632 O O . ASP A 1 85 ? -6.744 -4.115 7.275 1.00 96.62 85 ASP A O 1
ATOM 636 N N . ALA A 1 86 ? -8.286 -2.519 7.588 1.00 96.94 86 ALA A N 1
ATOM 637 C CA . ALA A 1 86 ? -8.793 -2.584 6.222 1.00 96.94 86 ALA A CA 1
ATOM 638 C C . ALA A 1 86 ? -7.767 -2.065 5.201 1.00 96.94 86 ALA A C 1
ATOM 640 O O . ALA A 1 86 ? -7.581 -2.684 4.156 1.00 96.94 86 ALA A O 1
ATOM 641 N N . VAL A 1 87 ? -7.054 -0.977 5.507 1.00 96.31 87 VAL A N 1
ATOM 642 C CA . VAL A 1 87 ? -5.973 -0.467 4.645 1.00 96.31 87 VAL A CA 1
ATOM 643 C C . VAL A 1 87 ? -4.779 -1.420 4.630 1.00 96.31 87 VAL A C 1
ATOM 645 O O . VAL A 1 87 ? -4.191 -1.650 3.577 1.00 96.31 87 VAL A O 1
ATOM 648 N N . GLU A 1 88 ? -4.447 -2.045 5.759 1.00 96.38 88 GLU A N 1
ATOM 649 C CA . GLU A 1 88 ? -3.408 -3.075 5.791 1.00 96.38 88 GLU A CA 1
ATOM 650 C C . GLU A 1 88 ? -3.749 -4.257 4.877 1.00 96.38 88 GLU A C 1
ATOM 652 O O . GLU A 1 88 ? -2.882 -4.732 4.151 1.00 96.38 88 GLU A O 1
ATOM 657 N N . THR A 1 89 ? -5.024 -4.646 4.807 1.00 97.12 89 THR A N 1
ATOM 658 C CA . THR A 1 89 ? -5.502 -5.675 3.867 1.00 97.12 89 THR A CA 1
ATOM 659 C C . THR A 1 89 ? -5.292 -5.272 2.400 1.00 97.12 89 THR A C 1
ATOM 661 O O . THR A 1 89 ? -5.009 -6.129 1.560 1.00 97.12 89 THR A O 1
ATOM 664 N N . VAL A 1 90 ? -5.395 -3.978 2.067 1.00 95.56 90 VAL A N 1
ATOM 665 C CA . VAL A 1 90 ? -5.071 -3.476 0.719 1.00 95.56 90 VAL A CA 1
ATOM 666 C C . VAL A 1 90 ? -3.586 -3.671 0.421 1.00 95.56 90 VAL A C 1
ATOM 668 O O . VAL A 1 90 ? -3.255 -4.209 -0.633 1.00 95.56 90 VAL A O 1
ATOM 671 N N . PHE A 1 91 ? -2.698 -3.297 1.349 1.00 96.12 91 PHE A N 1
ATOM 672 C CA . PHE A 1 91 ? -1.254 -3.476 1.165 1.00 96.12 91 PHE A CA 1
ATOM 673 C C . PHE A 1 91 ? -0.845 -4.946 1.096 1.00 96.12 91 PHE A C 1
ATOM 675 O O . PHE A 1 91 ? -0.015 -5.293 0.260 1.00 96.12 91 PHE A O 1
ATOM 682 N N . THR A 1 92 ? -1.452 -5.818 1.906 1.00 97.06 92 THR A N 1
ATOM 683 C CA . THR A 1 92 ? -1.239 -7.268 1.802 1.00 97.06 92 THR A CA 1
ATOM 684 C C . THR A 1 92 ? -1.615 -7.773 0.414 1.00 97.06 92 THR A C 1
ATOM 686 O O . THR A 1 92 ? -0.807 -8.441 -0.219 1.00 97.06 92 THR A O 1
ATOM 689 N N . CYS A 1 93 ? -2.788 -7.398 -0.103 1.00 96.19 93 CYS A N 1
ATOM 690 C CA . CYS A 1 93 ? -3.190 -7.804 -1.448 1.00 96.19 93 CYS A CA 1
ATOM 691 C C . CYS A 1 93 ? -2.212 -7.290 -2.517 1.00 96.19 93 CYS A C 1
ATOM 693 O O . CYS A 1 93 ? -1.772 -8.058 -3.364 1.00 96.19 93 CYS A O 1
ATOM 695 N N . ALA A 1 94 ? -1.812 -6.017 -2.444 1.00 93.88 94 ALA A N 1
ATOM 696 C CA . ALA A 1 94 ? -0.874 -5.431 -3.400 1.00 93.88 94 ALA A CA 1
ATOM 697 C C . ALA A 1 94 ? 0.535 -6.060 -3.337 1.00 93.88 94 ALA A C 1
ATOM 699 O O . ALA A 1 94 ? 1.240 -6.091 -4.342 1.00 93.88 94 ALA A O 1
ATOM 700 N N . SER A 1 95 ? 0.942 -6.593 -2.180 1.00 95.88 95 SER A N 1
ATOM 701 C CA . SER A 1 95 ? 2.215 -7.314 -2.035 1.00 95.88 95 SER A CA 1
ATOM 702 C C . SER A 1 95 ? 2.238 -8.691 -2.708 1.00 95.88 95 SER A C 1
ATOM 704 O O . SER A 1 95 ? 3.308 -9.269 -2.852 1.00 95.88 95 SER A O 1
ATOM 706 N N . GLU A 1 96 ? 1.076 -9.215 -3.107 1.00 95.62 96 GLU A N 1
ATOM 707 C CA . GLU A 1 96 ? 0.928 -10.523 -3.760 1.00 95.62 96 GLU A CA 1
ATOM 708 C C . GLU A 1 96 ? 0.679 -10.409 -5.276 1.00 95.62 96 GLU A C 1
ATOM 710 O O . GLU A 1 96 ? 0.525 -11.431 -5.946 1.00 95.62 96 GLU A O 1
ATOM 715 N N . LEU A 1 97 ? 0.612 -9.186 -5.814 1.00 93.94 97 LEU A N 1
ATOM 716 C CA . LEU A 1 97 ? 0.402 -8.940 -7.241 1.00 93.94 97 LEU A CA 1
ATOM 717 C C . LEU A 1 97 ? 1.665 -9.215 -8.049 1.00 93.94 97 LEU A C 1
ATOM 719 O O . LEU A 1 97 ? 2.774 -8.956 -7.580 1.00 93.94 97 LEU A O 1
ATOM 723 N N . ASP A 1 98 ? 1.480 -9.665 -9.287 1.00 95.38 98 ASP A N 1
ATOM 724 C CA . ASP A 1 98 ? 2.553 -9.651 -10.271 1.00 95.38 98 ASP A CA 1
ATOM 725 C C . ASP A 1 98 ? 2.754 -8.241 -10.854 1.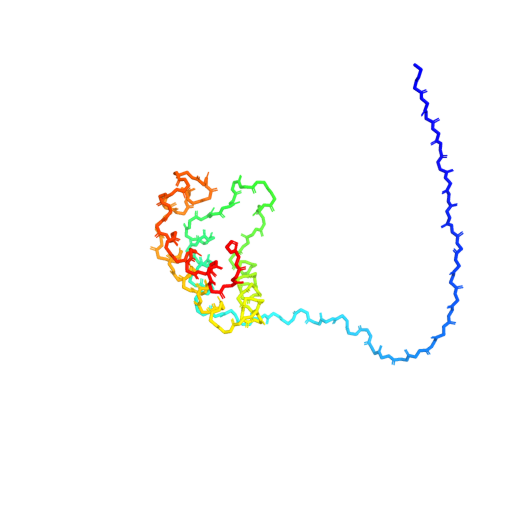00 95.38 98 ASP A C 1
ATOM 727 O O . ASP A 1 98 ? 1.933 -7.336 -10.682 1.00 95.38 98 ASP A O 1
ATOM 731 N N . CYS A 1 99 ? 3.878 -8.036 -11.540 1.00 93.12 99 CYS A N 1
ATOM 732 C CA . CYS A 1 99 ? 4.212 -6.713 -12.058 1.00 93.12 99 CYS A CA 1
ATOM 733 C C . CYS A 1 99 ? 3.284 -6.251 -13.189 1.00 93.12 99 CYS A C 1
ATOM 735 O O . CYS A 1 99 ? 3.125 -5.050 -13.368 1.00 93.12 99 CYS A O 1
ATOM 737 N N . GLU A 1 100 ? 2.618 -7.168 -13.905 1.00 91.38 100 GLU A N 1
ATOM 738 C CA . GLU A 1 100 ? 1.613 -6.800 -14.912 1.00 91.38 100 GLU A CA 1
ATOM 739 C C . GLU A 1 100 ? 0.381 -6.169 -14.242 1.00 91.38 100 GLU A C 1
ATOM 741 O O . GLU A 1 100 ? -0.092 -5.115 -14.675 1.00 91.38 100 GLU A O 1
ATOM 746 N N . ASP A 1 101 ? -0.094 -6.755 -13.141 1.00 91.56 101 ASP A N 1
ATOM 747 C CA . ASP A 1 101 ? -1.196 -6.217 -12.344 1.00 91.56 101 ASP A CA 1
ATOM 748 C C . ASP A 1 101 ? -0.818 -4.904 -11.633 1.00 91.56 101 ASP A C 1
ATOM 750 O O . ASP A 1 101 ? -1.654 -4.000 -11.513 1.00 91.56 101 ASP A O 1
ATOM 754 N N . VAL A 1 102 ? 0.434 -4.768 -11.174 1.00 90.56 102 VAL A N 1
ATOM 755 C CA . VAL A 1 102 ? 0.960 -3.513 -10.601 1.00 90.56 102 VAL A CA 1
ATOM 756 C C . VAL A 1 102 ? 1.030 -2.411 -11.663 1.00 90.56 102 VAL A C 1
ATOM 758 O O . VAL A 1 102 ? 0.560 -1.300 -11.415 1.00 90.56 102 VAL A O 1
ATOM 761 N N . ASP A 1 103 ? 1.529 -2.703 -12.863 1.00 88.88 103 ASP A N 1
ATOM 762 C CA . ASP A 1 103 ? 1.580 -1.740 -13.967 1.00 88.88 103 ASP A CA 1
ATOM 763 C C . ASP A 1 103 ? 0.177 -1.299 -14.395 1.00 88.88 103 ASP A C 1
ATOM 765 O O . ASP A 1 103 ? -0.095 -0.103 -14.543 1.00 88.88 103 ASP A O 1
ATOM 769 N N . ALA A 1 104 ? -0.748 -2.252 -14.537 1.00 87.25 104 ALA A N 1
ATOM 770 C CA . ALA A 1 104 ? -2.145 -1.976 -14.857 1.00 87.25 104 ALA A CA 1
ATOM 771 C C . ALA A 1 104 ? -2.810 -1.093 -13.788 1.00 87.25 104 ALA A C 1
ATOM 773 O O . ALA A 1 104 ? -3.564 -0.164 -14.104 1.00 87.25 104 ALA A O 1
ATOM 774 N N . TRP A 1 105 ? -2.494 -1.337 -12.514 1.00 85.94 105 TRP A N 1
ATOM 775 C CA . TRP A 1 105 ? -2.944 -0.505 -11.404 1.00 85.94 105 TRP A CA 1
ATOM 776 C C . TRP A 1 105 ? -2.429 0.933 -11.499 1.00 85.94 105 TRP A C 1
ATOM 778 O O . TRP A 1 105 ? -3.227 1.868 -11.384 1.00 85.94 105 TRP A O 1
ATOM 788 N N . ILE A 1 106 ? -1.132 1.122 -11.752 1.00 84.81 106 ILE A N 1
ATOM 789 C CA . ILE A 1 106 ? -0.501 2.445 -11.899 1.00 84.81 106 ILE A CA 1
ATOM 790 C C . ILE A 1 106 ? -1.090 3.196 -13.095 1.00 84.81 106 ILE A C 1
ATOM 792 O O . ILE A 1 106 ? -1.402 4.386 -12.993 1.00 84.81 106 ILE A O 1
ATOM 796 N N . ALA A 1 107 ? -1.299 2.492 -14.209 1.00 85.56 107 ALA A N 1
ATOM 797 C CA . ALA A 1 107 ? -1.944 3.021 -15.405 1.00 85.56 107 ALA A CA 1
ATOM 798 C C . ALA A 1 107 ? -3.436 3.338 -15.193 1.00 85.56 107 ALA A C 1
ATOM 800 O O . ALA A 1 107 ? -4.021 4.072 -15.988 1.00 85.56 107 ALA A O 1
ATOM 801 N N . GLN A 1 108 ? -4.044 2.834 -14.112 1.00 79.31 108 GLN A N 1
ATOM 802 C CA . GLN A 1 108 ? -5.481 2.904 -13.827 1.00 79.31 108 GLN A CA 1
ATOM 803 C C . GLN A 1 108 ? -6.340 2.274 -14.940 1.00 79.31 108 GLN A C 1
ATOM 805 O O . GLN A 1 108 ? -7.472 2.708 -15.187 1.00 79.31 108 GLN A O 1
ATOM 810 N N . GLU A 1 109 ? -5.828 1.237 -15.610 1.00 79.38 109 GLU A N 1
ATOM 811 C CA . GLU A 1 109 ? -6.464 0.629 -16.778 1.00 79.38 109 GLU A CA 1
ATOM 812 C C . GLU A 1 109 ? -6.637 -0.894 -16.667 1.00 79.38 109 GLU A C 1
ATOM 814 O O . GLU A 1 109 ? -5.665 -1.612 -16.456 1.00 79.38 109 GLU A O 1
ATOM 819 N N . PRO A 1 110 ? -7.849 -1.412 -16.958 1.00 69.94 110 PRO A N 1
ATOM 820 C CA . PRO A 1 110 ? -9.150 -0.769 -16.755 1.00 69.94 110 PRO A CA 1
ATOM 821 C C . PRO A 1 110 ? -9.438 -0.500 -15.263 1.00 69.94 110 PRO A C 1
ATOM 823 O O . PRO A 1 110 ? -9.180 -1.332 -14.404 1.00 69.94 110 PRO A O 1
ATOM 826 N N . ALA A 1 111 ? -10.076 0.631 -14.939 1.00 63.53 111 ALA A N 1
ATOM 827 C CA . ALA A 1 111 ? -10.338 1.074 -13.555 1.00 63.53 111 ALA A CA 1
ATOM 828 C C . ALA A 1 111 ? -11.057 0.053 -12.634 1.00 63.53 111 ALA A C 1
ATOM 830 O O . ALA A 1 111 ? -11.023 0.173 -11.409 1.00 63.53 111 ALA A O 1
ATOM 831 N N . GLU A 1 112 ? -11.725 -0.945 -13.215 1.00 69.44 112 GLU A N 1
ATOM 832 C CA . GLU A 1 112 ? -12.460 -1.996 -12.503 1.00 69.44 112 GLU A CA 1
ATOM 833 C C . GLU A 1 112 ? -11.713 -3.341 -12.443 1.00 69.44 112 GLU A C 1
ATOM 835 O O . GLU A 1 112 ? -12.171 -4.242 -11.746 1.00 69.44 112 GLU A O 1
ATOM 840 N N . SER A 1 113 ? -10.594 -3.513 -13.157 1.00 73.69 113 SER A N 1
ATOM 841 C CA . SER A 1 113 ? -9.874 -4.796 -13.206 1.00 73.69 113 SER A CA 1
ATOM 842 C C . SER A 1 113 ? -8.807 -4.951 -12.140 1.00 73.69 113 SER A C 1
ATOM 844 O O . SER A 1 113 ? -8.229 -6.028 -12.050 1.00 73.69 113 SER A O 1
ATOM 846 N N . PHE A 1 114 ? -8.544 -3.916 -11.339 1.00 84.69 114 PHE A N 1
ATOM 847 C CA . PHE A 1 114 ? -7.520 -4.010 -10.309 1.00 84.69 114 PHE A CA 1
ATOM 848 C C . PHE A 1 114 ? -7.852 -5.146 -9.321 1.00 84.69 114 PHE A C 1
ATOM 850 O O . PHE A 1 114 ? -8.895 -5.068 -8.656 1.00 84.69 114 PHE A O 1
ATOM 857 N N . PRO A 1 115 ? -6.998 -6.179 -9.172 1.00 89.00 115 PRO A N 1
ATOM 858 C CA . PRO A 1 115 ? -7.350 -7.371 -8.397 1.00 89.00 115 PRO A CA 1
ATOM 859 C C . PRO A 1 115 ? -7.667 -7.079 -6.925 1.00 89.00 115 PRO A C 1
ATOM 861 O O . PRO A 1 115 ? -8.525 -7.730 -6.329 1.00 89.00 115 PRO A O 1
ATOM 864 N N . CYS A 1 116 ? -7.062 -6.035 -6.348 1.00 92.25 116 CYS A N 1
ATOM 865 C CA . CYS A 1 116 ? -7.301 -5.632 -4.960 1.00 92.25 116 CYS A CA 1
ATOM 866 C C . CYS A 1 116 ? -8.484 -4.666 -4.774 1.00 92.25 116 CYS A C 1
ATOM 868 O O . CYS A 1 116 ? -8.676 -4.123 -3.681 1.00 92.25 116 CYS A O 1
ATOM 870 N N . ARG A 1 117 ? -9.316 -4.443 -5.802 1.00 90.19 117 ARG A N 1
ATOM 871 C CA . ARG A 1 117 ? -10.440 -3.490 -5.752 1.00 90.19 117 ARG A CA 1
ATOM 872 C C . ARG A 1 117 ? -11.444 -3.789 -4.642 1.00 90.19 117 ARG A C 1
ATOM 874 O O . ARG A 1 117 ? -11.923 -2.860 -3.997 1.00 90.19 117 ARG A O 1
ATOM 881 N N . SER A 1 118 ? -11.741 -5.059 -4.364 1.00 92.19 118 SER A N 1
ATOM 882 C CA . SER A 1 118 ? -12.627 -5.419 -3.247 1.00 92.19 118 SER A CA 1
ATOM 883 C C . SER A 1 118 ? -12.072 -4.971 -1.894 1.00 92.19 118 SER A C 1
ATOM 885 O O . SER A 1 118 ? -12.836 -4.520 -1.042 1.00 92.19 118 SER A O 1
ATOM 887 N N . SER A 1 119 ? -10.752 -5.054 -1.707 1.00 94.06 119 SER A N 1
ATOM 888 C CA . SER A 1 119 ? -10.079 -4.600 -0.488 1.00 94.06 119 SER A CA 1
ATOM 889 C C . SER A 1 119 ? -10.118 -3.076 -0.369 1.00 94.06 119 SER A C 1
ATOM 891 O O . SER A 1 119 ? -10.369 -2.564 0.718 1.00 94.06 119 SER A O 1
ATOM 893 N N . ILE A 1 120 ? -9.960 -2.349 -1.483 1.00 91.81 120 ILE A N 1
ATOM 894 C CA . ILE A 1 120 ? -10.100 -0.882 -1.508 1.00 91.81 120 ILE A CA 1
ATOM 895 C C . ILE A 1 120 ? -11.510 -0.467 -1.078 1.00 91.81 120 ILE A C 1
ATOM 897 O O . ILE A 1 120 ? -11.656 0.347 -0.174 1.00 91.81 120 ILE A O 1
ATOM 901 N N . LEU A 1 121 ? -12.554 -1.069 -1.657 1.00 93.25 121 LEU A N 1
ATOM 902 C CA . LEU A 1 121 ? -13.944 -0.737 -1.311 1.00 93.25 121 LEU A CA 1
ATOM 903 C C . LEU A 1 121 ? -14.265 -1.027 0.165 1.00 93.25 121 LEU A C 1
ATOM 905 O O . LEU A 1 121 ? -15.023 -0.291 0.806 1.00 93.25 121 LEU A O 1
ATOM 909 N N . ALA A 1 122 ? -13.684 -2.096 0.717 1.00 94.00 122 ALA A N 1
ATOM 910 C CA . ALA A 1 122 ? -13.791 -2.403 2.137 1.00 94.00 122 ALA A CA 1
ATOM 911 C C . ALA A 1 122 ? -13.090 -1.340 3.002 1.00 94.00 122 ALA A C 1
ATOM 913 O O . ALA A 1 122 ? -13.662 -0.910 4.006 1.00 94.00 122 ALA A O 1
ATOM 914 N N . ALA A 1 123 ? -11.903 -0.878 2.595 1.00 94.50 123 ALA A N 1
ATOM 915 C CA . ALA A 1 123 ? -11.184 0.201 3.265 1.00 94.50 123 ALA A CA 1
ATOM 916 C C . ALA A 1 123 ? -11.947 1.532 3.206 1.00 94.50 123 ALA A C 1
ATOM 918 O O . ALA A 1 123 ? -12.132 2.162 4.244 1.00 94.50 123 ALA A O 1
ATOM 919 N N . ASP A 1 124 ? -12.486 1.924 2.049 1.00 94.38 124 ASP A N 1
ATOM 920 C CA . ASP A 1 124 ? -13.287 3.148 1.911 1.00 94.38 124 ASP A CA 1
ATOM 921 C C . ASP A 1 124 ? -14.501 3.138 2.844 1.00 94.38 124 ASP A C 1
ATOM 923 O O . ASP A 1 124 ? -14.765 4.115 3.551 1.00 94.38 124 ASP A O 1
ATOM 927 N N . THR A 1 125 ? -15.178 1.991 2.941 1.00 95.81 125 THR A N 1
ATOM 928 C CA . THR A 1 125 ? -16.307 1.815 3.860 1.00 95.81 125 THR A CA 1
ATOM 929 C C . THR A 1 125 ? -15.864 1.890 5.323 1.00 95.81 125 THR A C 1
ATOM 931 O O . THR A 1 125 ? -16.505 2.580 6.118 1.00 95.81 125 THR A O 1
ATOM 934 N N . ALA A 1 126 ? -14.773 1.214 5.695 1.00 94.88 126 ALA A N 1
ATOM 935 C CA . ALA A 1 126 ? -14.254 1.207 7.065 1.00 94.88 126 ALA A CA 1
ATOM 936 C C . ALA A 1 126 ? -13.740 2.587 7.514 1.00 94.88 126 ALA A C 1
ATOM 938 O O . ALA A 1 126 ? -13.831 2.933 8.694 1.00 94.88 126 ALA A O 1
ATOM 939 N N . CYS A 1 127 ? -13.230 3.380 6.574 1.00 95.06 127 CYS A N 1
ATOM 940 C CA . CYS A 1 127 ? -12.685 4.713 6.811 1.00 95.06 127 CYS A CA 1
ATOM 941 C C . CYS A 1 127 ? -13.708 5.843 6.594 1.00 95.06 127 CYS A C 1
ATOM 943 O O . CYS A 1 127 ? -13.402 7.000 6.876 1.00 95.06 127 CYS A O 1
ATOM 945 N N . GLY A 1 128 ? -14.921 5.534 6.118 1.00 92.44 128 GLY A N 1
ATOM 946 C CA . GLY A 1 128 ? -15.997 6.507 5.911 1.00 92.44 128 GLY A CA 1
ATOM 947 C C . GLY A 1 128 ? -15.805 7.432 4.701 1.00 92.44 128 GLY A C 1
ATOM 948 O O . GLY A 1 128 ? -16.198 8.594 4.769 1.00 92.44 128 GLY A O 1
ATOM 949 N N . ARG A 1 129 ? -15.193 6.938 3.615 1.00 84.94 129 ARG A N 1
ATOM 950 C CA . ARG A 1 129 ? -14.847 7.698 2.392 1.00 84.94 129 ARG A CA 1
ATOM 951 C C . ARG A 1 129 ? -15.851 7.550 1.233 1.00 84.94 129 ARG A C 1
ATOM 953 O O . ARG A 1 129 ? -15.561 8.005 0.131 1.00 84.94 129 ARG A O 1
ATOM 960 N N . ASN A 1 130 ? -17.001 6.925 1.492 1.00 60.97 130 ASN A N 1
ATOM 961 C CA . ASN A 1 130 ? -18.043 6.608 0.502 1.00 60.97 130 ASN A CA 1
ATOM 962 C C . ASN A 1 130 ? -18.732 7.834 -0.114 1.00 60.97 130 ASN A C 1
ATOM 964 O O . ASN A 1 130 ? -19.034 8.792 0.637 1.00 60.97 130 ASN A O 1
#

Foldseek 3Di:
DDDDDDDDDDDDDDDDDDDDDDPPPPPLPQDDFDPLQLLLLCQLCVVLVHCCPPPPCVPDHSSNSRSVLRVVLVVLVVLPVQLSVLVSLLSNVNSPDHNVLSVCVSVCPVVPPNPSVVSVVSNCVSNVVD

Radius of gyration: 21.65 Å; chains: 1; bounding box: 32×58×51 Å

pLDDT: mean 80.9, std 19.18, range [38.22, 97.31]

Sequence (130 aa):
MGMRKLIRMVALVAPMVVWGCGDSAPEETLLEPRPTCIAYCANVIGECDAFMDVPGFEDVDEASCQQTCERNLRVEQAISPACGDAVETVFTCASELDCEDVDAWIAQEPAESFPCRSSILAADTACGRN